Protein AF-A0A969NEG7-F1 (afdb_monomer_lite)

Sequence (129 aa):
MFKEWLLNKGFGKNTAHDYSLFIEKKFKLFLHESSFSIEQLEHETLMQYIRYRKAEGIGAKTINLELNKISYYLDFKGLPNVAEPIRVKGVQRRIPHDLFTEKQLDNIYNKFPESKNHWTHGNTLKTYH

pLDDT: mean 86.47, std 15.47, range [41.06, 97.94]

Secondary structure (DSSP, 8-state):
-HHHHHHHTT--HHHHHHHHHHIIIIIHHHHHHTT--GGG--HHHHHHHHHHHHHTT--HHHHHHHHHHHHHHHHHHT---TTTT---S--------SPPPHHHHHHHHHHS-----TTSSSSSSTT--

Foldseek 3Di:
DQLVVVVVVPDDNVVSVVLVCCVVPPVVVLCVVVVHDPQPDDLVNLVVVVVVCVVVVHDQVVSLVSLVSSQSVCVVVVHPRSSVVDGDPDPDDDDPDPDDDPVRVVVCVVPVPPPPPPPDDDPPVPPPD

Structure (mmCIF, N/CA/C/O backbone):
data_AF-A0A969NEG7-F1
#
_entry.id   AF-A0A969NEG7-F1
#
loop_
_atom_site.group_PDB
_atom_site.id
_atom_site.type_symbol
_atom_site.label_atom_id
_atom_site.label_alt_id
_atom_site.label_comp_id
_atom_site.label_asym_id
_atom_site.label_entity_id
_atom_site.label_seq_id
_atom_site.pdbx_PDB_ins_code
_atom_site.Cartn_x
_atom_site.Cartn_y
_atom_site.Cartn_z
_atom_site.occupancy
_atom_site.B_iso_or_equiv
_atom_site.auth_seq_id
_atom_site.auth_comp_id
_atom_site.auth_asym_id
_atom_site.auth_atom_id
_atom_site.pdbx_PDB_model_num
ATOM 1 N N . MET A 1 1 ? -2.325 -6.992 17.509 1.00 87.44 1 MET A N 1
ATOM 2 C CA . MET A 1 1 ? -1.830 -5.823 16.730 1.00 87.44 1 MET A CA 1
ATOM 3 C C . MET A 1 1 ? -1.863 -6.116 15.224 1.00 87.44 1 MET A C 1
ATOM 5 O O . MET A 1 1 ? -1.847 -7.283 14.860 1.00 87.44 1 MET A O 1
ATOM 9 N N . PHE A 1 2 ? -1.871 -5.104 14.337 1.00 96.31 2 PHE A N 1
ATOM 10 C CA . PHE A 1 2 ? -1.969 -5.314 12.871 1.00 96.31 2 PHE A CA 1
ATOM 11 C C . PHE A 1 2 ? -0.882 -6.251 12.313 1.00 96.31 2 PHE A C 1
ATOM 13 O O . PHE A 1 2 ? -1.175 -7.147 11.525 1.00 96.31 2 PHE A O 1
ATOM 20 N N . LYS A 1 3 ? 0.360 -6.116 12.794 1.00 96.94 3 LYS A N 1
ATOM 21 C CA . LYS A 1 3 ? 1.473 -7.010 12.438 1.00 96.94 3 LYS A CA 1
ATOM 22 C C . LYS A 1 3 ? 1.159 -8.482 12.715 1.00 96.94 3 LYS A C 1
ATOM 24 O O . LYS A 1 3 ? 1.389 -9.322 11.857 1.00 96.94 3 LYS A O 1
ATOM 29 N N . GLU A 1 4 ? 0.656 -8.791 13.907 1.00 97.19 4 GLU A N 1
ATOM 30 C CA . GLU A 1 4 ? 0.328 -10.163 14.324 1.00 97.19 4 GLU A CA 1
ATOM 31 C C . GLU A 1 4 ? -0.819 -10.729 13.4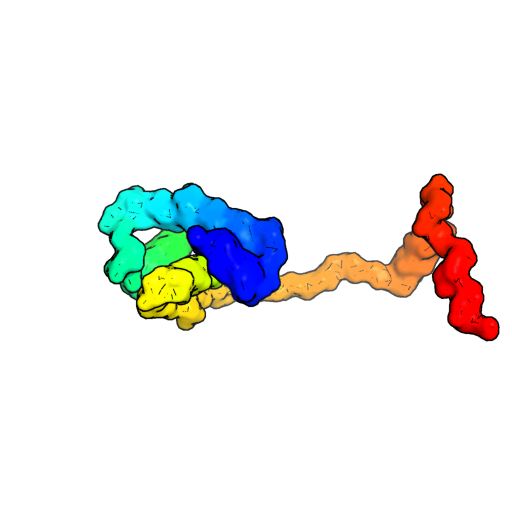93 1.00 97.19 4 GLU A C 1
ATOM 33 O O . GLU A 1 4 ? -0.770 -11.880 13.076 1.00 97.19 4 GLU A O 1
ATOM 38 N N . TRP A 1 5 ? -1.812 -9.894 13.179 1.00 97.94 5 TRP A N 1
ATOM 39 C CA . TRP A 1 5 ? -2.903 -10.285 12.294 1.00 97.94 5 TRP A CA 1
ATOM 40 C C . TRP A 1 5 ? -2.396 -10.665 10.895 1.00 97.94 5 TRP A C 1
ATOM 42 O O . TRP A 1 5 ? -2.805 -11.690 10.357 1.00 97.94 5 TRP A O 1
ATOM 52 N N . LEU A 1 6 ? -1.443 -9.909 10.335 1.00 97.44 6 LEU A N 1
ATOM 53 C CA . LEU A 1 6 ? -0.806 -10.260 9.059 1.00 97.44 6 LEU A CA 1
ATOM 54 C C . LEU A 1 6 ? -0.015 -11.573 9.144 1.00 97.44 6 LEU A C 1
ATOM 56 O O . LEU A 1 6 ? -0.087 -12.383 8.223 1.00 97.44 6 LEU A O 1
ATOM 60 N N . LEU A 1 7 ? 0.714 -11.809 10.241 1.00 97.44 7 LEU A N 1
ATOM 61 C CA . LEU A 1 7 ? 1.439 -13.070 10.451 1.00 97.44 7 LEU A CA 1
ATOM 62 C C . LEU A 1 7 ? 0.477 -14.264 10.499 1.00 97.44 7 LEU A C 1
ATOM 64 O O . LEU A 1 7 ? 0.717 -15.263 9.827 1.00 97.44 7 LEU A O 1
ATOM 68 N N . ASN A 1 8 ? -0.643 -14.130 11.213 1.00 97.19 8 ASN A N 1
ATOM 69 C CA . ASN A 1 8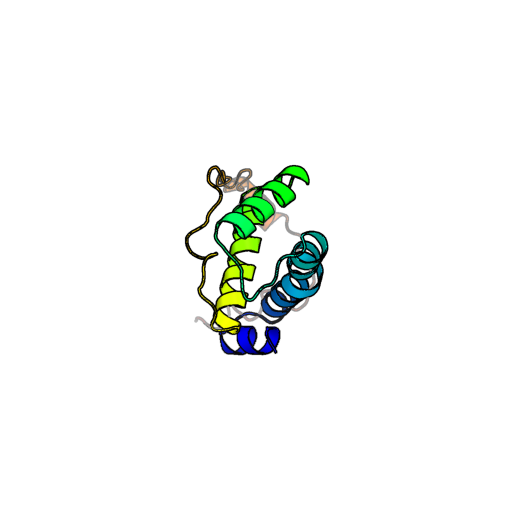 ? -1.680 -15.163 11.284 1.00 97.19 8 ASN A CA 1
ATOM 70 C C . ASN A 1 8 ? -2.366 -15.394 9.928 1.00 97.19 8 ASN A C 1
ATOM 72 O O . ASN A 1 8 ? -2.793 -16.506 9.637 1.00 97.19 8 ASN A O 1
ATOM 76 N N . LYS A 1 9 ? -2.427 -14.365 9.071 1.00 95.31 9 LYS A N 1
ATOM 77 C CA . LYS A 1 9 ? -2.913 -14.458 7.684 1.00 95.31 9 LYS A CA 1
ATOM 78 C C . LYS A 1 9 ? -1.887 -15.094 6.724 1.00 95.31 9 LYS A C 1
ATOM 80 O O . LYS A 1 9 ? -2.187 -15.262 5.547 1.00 95.31 9 LYS A O 1
ATOM 85 N N . GLY A 1 10 ? -0.689 -15.447 7.202 1.00 96.75 10 GLY A N 1
ATOM 86 C CA . GLY A 1 10 ? 0.347 -16.148 6.433 1.00 96.75 10 GLY A CA 1
ATOM 87 C C . GLY A 1 10 ? 1.411 -15.249 5.797 1.00 96.75 10 GLY A C 1
ATOM 88 O O . GLY A 1 10 ? 2.205 -15.718 4.982 1.00 96.75 10 GLY A O 1
ATOM 89 N N . PHE A 1 11 ? 1.465 -13.960 6.143 1.00 96.19 11 PHE A N 1
ATOM 90 C CA . PHE A 1 11 ? 2.501 -13.068 5.621 1.00 96.19 11 PHE A CA 1
ATOM 91 C C . PHE A 1 11 ? 3.875 -13.383 6.221 1.00 96.19 11 PHE A C 1
ATOM 93 O O . PHE A 1 11 ? 4.018 -13.652 7.415 1.00 96.19 11 PHE A O 1
ATOM 100 N N . GLY A 1 12 ? 4.921 -13.245 5.402 1.00 97.44 12 GLY A N 1
ATOM 101 C CA . GLY A 1 12 ? 6.301 -13.309 5.877 1.00 97.44 12 GLY A CA 1
ATOM 102 C C . GLY A 1 12 ? 6.615 -12.202 6.891 1.00 97.44 12 GLY A C 1
ATOM 103 O O . GLY A 1 12 ? 6.084 -11.091 6.806 1.00 97.44 12 GLY A O 1
ATOM 104 N N . LYS A 1 13 ? 7.528 -12.481 7.833 1.00 96.88 13 LYS A N 1
ATOM 105 C CA . LYS A 1 13 ? 7.888 -11.564 8.935 1.00 96.88 13 LYS A CA 1
ATOM 106 C C . LYS A 1 13 ? 8.256 -10.154 8.460 1.00 96.88 13 LYS A C 1
ATOM 108 O O . LYS A 1 13 ? 7.768 -9.176 9.028 1.00 96.88 13 LYS A O 1
ATOM 113 N N . ASN A 1 14 ? 9.070 -10.060 7.407 1.00 96.94 14 ASN A N 1
ATOM 114 C CA . ASN A 1 14 ? 9.502 -8.781 6.840 1.00 96.94 14 ASN A CA 1
ATOM 115 C C . ASN A 1 14 ? 8.328 -8.036 6.200 1.00 96.94 14 ASN A C 1
ATOM 117 O O . ASN A 1 14 ? 8.123 -6.861 6.474 1.00 96.94 14 ASN A O 1
ATOM 121 N N . THR A 1 15 ? 7.492 -8.731 5.427 1.00 96.31 15 THR A N 1
ATOM 122 C CA . THR A 1 15 ? 6.318 -8.127 4.786 1.00 96.31 15 THR A CA 1
ATOM 123 C C . THR A 1 15 ? 5.318 -7.601 5.815 1.00 96.31 15 THR A C 1
ATOM 125 O O . THR A 1 15 ? 4.850 -6.472 5.688 1.00 96.31 15 THR A O 1
ATOM 128 N N . ALA A 1 16 ? 5.031 -8.371 6.870 1.00 97.44 16 ALA A N 1
ATOM 129 C CA . ALA A 1 16 ? 4.143 -7.942 7.949 1.00 97.44 16 ALA A CA 1
ATOM 130 C C . ALA A 1 16 ? 4.686 -6.704 8.688 1.00 97.44 16 ALA A C 1
ATOM 132 O O . ALA A 1 16 ? 3.928 -5.796 9.047 1.00 97.44 16 ALA A O 1
ATOM 133 N N . HIS A 1 17 ? 6.006 -6.646 8.892 1.00 97.06 17 HIS A N 1
ATOM 134 C CA . HIS A 1 17 ? 6.667 -5.486 9.479 1.00 97.06 17 HIS A CA 1
ATOM 135 C C . HIS A 1 17 ? 6.574 -4.251 8.575 1.00 97.06 17 HIS A C 1
ATOM 137 O O . HIS A 1 17 ? 6.135 -3.203 9.044 1.00 97.06 17 HIS A O 1
ATOM 143 N N . ASP A 1 18 ? 6.886 -4.387 7.286 1.00 97.38 18 ASP A N 1
ATOM 144 C CA . ASP A 1 18 ? 6.808 -3.312 6.291 1.00 97.38 18 ASP A CA 1
ATOM 145 C C . ASP A 1 18 ? 5.397 -2.742 6.143 1.00 97.38 18 ASP A C 1
ATOM 147 O O . ASP A 1 18 ? 5.216 -1.533 5.990 1.00 97.38 18 ASP A O 1
ATOM 151 N N . TYR A 1 19 ? 4.382 -3.607 6.171 1.00 97.88 19 TYR A N 1
ATOM 152 C CA . TYR A 1 19 ? 2.980 -3.195 6.104 1.00 97.88 19 TYR A CA 1
ATOM 153 C C . TYR A 1 19 ? 2.604 -2.392 7.348 1.00 97.88 19 TYR A C 1
ATOM 155 O O . TYR A 1 19 ? 2.021 -1.317 7.236 1.00 97.88 19 TYR A O 1
ATOM 163 N N . SER A 1 20 ? 3.007 -2.870 8.525 1.00 97.06 20 SER A N 1
ATOM 164 C CA . SER A 1 20 ? 2.734 -2.185 9.789 1.00 97.06 20 SER A CA 1
ATOM 165 C C . SER A 1 20 ? 3.443 -0.834 9.874 1.00 97.06 20 SER A C 1
ATOM 167 O O . SER A 1 20 ? 2.817 0.167 10.208 1.00 97.06 20 SER A O 1
ATOM 169 N N . LEU A 1 21 ? 4.727 -0.776 9.509 1.00 96.94 21 LEU A N 1
ATOM 170 C CA . LEU A 1 21 ? 5.490 0.471 9.476 1.00 96.94 21 LEU A CA 1
ATOM 171 C C . LEU A 1 21 ? 4.900 1.479 8.494 1.00 96.94 21 LEU A C 1
ATOM 173 O O . LEU A 1 21 ? 4.839 2.663 8.810 1.00 96.94 21 LEU A O 1
ATOM 177 N N . PHE A 1 22 ? 4.466 1.026 7.317 1.00 97.69 22 PHE A N 1
ATOM 178 C CA . PHE A 1 22 ? 3.813 1.893 6.343 1.00 97.69 22 PHE A CA 1
ATOM 179 C C . PHE A 1 22 ? 2.536 2.526 6.912 1.00 97.69 22 PHE A C 1
ATOM 181 O O . PHE A 1 22 ? 2.356 3.738 6.787 1.00 97.69 22 PHE A O 1
ATOM 188 N N . ILE A 1 23 ? 1.675 1.734 7.559 1.00 97.50 23 ILE A N 1
ATOM 189 C CA . ILE A 1 23 ? 0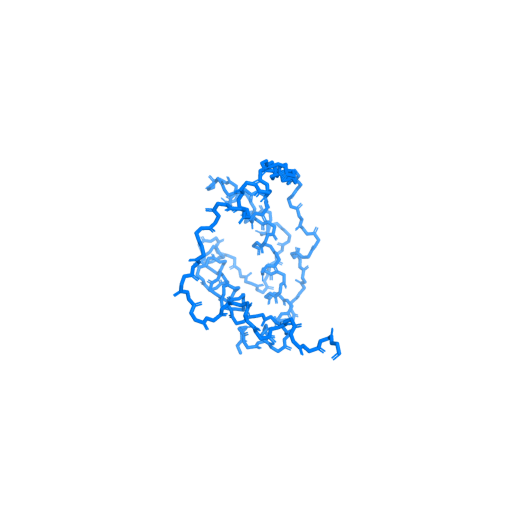.437 2.257 8.143 1.00 97.50 23 ILE A CA 1
ATOM 190 C C . ILE A 1 23 ? 0.744 3.295 9.223 1.00 97.50 23 ILE A C 1
ATOM 192 O O . ILE A 1 23 ? 0.211 4.400 9.166 1.00 97.50 23 ILE A O 1
ATOM 196 N N . GLU A 1 24 ? 1.633 2.972 10.164 1.00 95.62 24 GLU A N 1
ATOM 197 C CA . GLU A 1 24 ? 1.922 3.848 11.303 1.00 95.62 24 GLU A CA 1
ATOM 198 C C . GLU A 1 24 ? 2.686 5.117 10.906 1.00 95.62 24 GLU A C 1
ATOM 200 O O . GLU A 1 24 ? 2.366 6.199 11.384 1.00 95.62 24 GLU A O 1
ATOM 205 N N . LYS A 1 25 ? 3.687 5.005 10.025 1.00 95.44 25 LYS A N 1
ATOM 206 C CA . LYS A 1 25 ? 4.616 6.112 9.740 1.00 95.44 25 LYS A CA 1
ATOM 207 C C . LYS A 1 25 ? 4.275 6.932 8.502 1.00 95.44 25 LYS A C 1
ATOM 209 O O . LYS A 1 25 ? 4.831 8.010 8.343 1.00 95.44 25 LYS A O 1
ATOM 214 N N . LYS A 1 26 ? 3.438 6.418 7.596 1.00 95.19 26 LYS A N 1
ATOM 215 C CA . LYS A 1 26 ? 3.089 7.118 6.349 1.00 95.19 26 LYS A CA 1
ATOM 216 C C . LYS A 1 26 ? 1.601 7.370 6.232 1.00 95.19 26 LYS A C 1
ATOM 218 O O . LYS A 1 26 ? 1.194 8.514 6.082 1.00 95.19 26 LYS A O 1
ATOM 223 N N . PHE A 1 27 ? 0.786 6.320 6.292 1.00 96.50 27 PHE A N 1
ATOM 224 C CA . PHE A 1 27 ? -0.636 6.485 6.005 1.00 96.50 27 PHE A CA 1
ATOM 225 C C . PHE A 1 27 ? -1.363 7.258 7.109 1.00 96.50 27 PHE A C 1
ATOM 227 O O . PHE A 1 27 ? -2.049 8.228 6.813 1.00 96.50 27 PHE A O 1
ATOM 234 N N . LYS A 1 28 ? -1.152 6.904 8.383 1.00 95.19 28 LYS A N 1
ATOM 235 C CA . LYS A 1 28 ? -1.725 7.666 9.503 1.00 95.19 28 LYS A CA 1
ATOM 236 C C . LYS A 1 28 ? -1.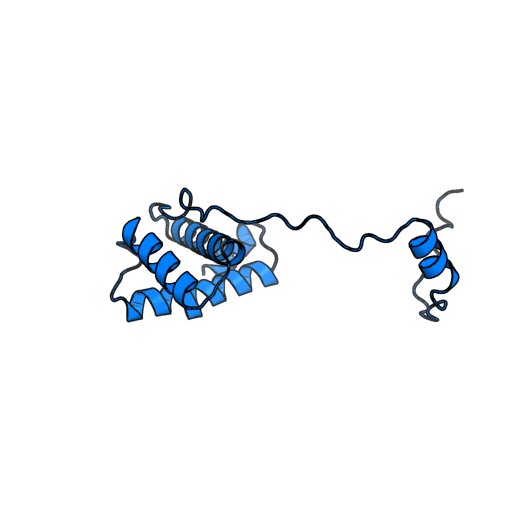214 9.101 9.574 1.00 95.19 28 LYS A C 1
ATOM 238 O O . LYS A 1 28 ? -1.985 9.983 9.927 1.00 95.19 28 LYS A O 1
ATOM 243 N N . LEU A 1 29 ? 0.052 9.329 9.220 1.00 95.38 29 LEU A N 1
ATOM 244 C CA . LEU A 1 29 ? 0.614 10.676 9.153 1.00 95.38 29 LEU A CA 1
ATOM 245 C C . LEU A 1 29 ? -0.119 11.518 8.099 1.00 95.38 29 LEU A C 1
ATOM 247 O O . LEU A 1 29 ? -0.599 12.595 8.425 1.00 95.38 29 LEU A O 1
ATOM 251 N N . PHE A 1 30 ? -0.309 10.979 6.890 1.00 96.06 30 PHE A N 1
ATOM 252 C CA . PHE A 1 30 ? -1.100 11.631 5.842 1.00 96.06 30 PHE A CA 1
ATOM 253 C C . PHE A 1 30 ? -2.535 11.941 6.297 1.00 96.06 30 PHE A C 1
ATOM 255 O O . PHE A 1 30 ? -3.026 13.045 6.063 1.00 96.06 30 PHE A O 1
ATOM 262 N N . LEU A 1 31 ? -3.206 10.985 6.953 1.00 95.31 31 LEU A N 1
ATOM 263 C CA . LEU A 1 31 ? -4.562 11.194 7.471 1.00 95.31 31 LEU A CA 1
ATOM 264 C C . LEU A 1 31 ? -4.591 12.328 8.502 1.00 95.31 31 LEU A C 1
ATOM 266 O O . LEU A 1 31 ? -5.438 13.208 8.406 1.00 95.31 31 LEU A O 1
ATOM 270 N N . HIS A 1 32 ? -3.636 12.341 9.433 1.00 94.62 32 HIS A N 1
ATOM 271 C CA . HIS A 1 32 ? -3.515 13.385 10.446 1.00 94.62 32 HIS A CA 1
ATOM 272 C C . HIS A 1 32 ? -3.264 14.768 9.825 1.00 94.62 32 HIS A C 1
ATOM 274 O O . HIS A 1 32 ? -3.975 15.718 10.137 1.00 94.62 32 HIS A O 1
ATOM 280 N N . GLU A 1 33 ? -2.298 14.883 8.911 1.00 93.69 33 GLU A N 1
ATOM 281 C CA . GLU A 1 33 ? -1.980 16.141 8.214 1.00 93.69 33 GLU A CA 1
ATOM 282 C C . GLU A 1 33 ? -3.152 16.660 7.372 1.00 93.69 33 GLU A C 1
ATOM 284 O O . GLU A 1 33 ? -3.353 17.866 7.259 1.00 93.69 33 GLU A O 1
ATOM 289 N N . SER A 1 34 ? -3.960 15.751 6.828 1.00 91.00 34 SER A N 1
ATOM 290 C CA . SER A 1 34 ? -5.129 16.083 6.009 1.00 91.00 34 SER A CA 1
ATOM 291 C C . SER A 1 34 ? -6.432 16.175 6.814 1.00 91.00 34 SER A C 1
ATOM 293 O O . SER A 1 34 ? -7.494 16.351 6.226 1.00 91.00 34 SER A O 1
ATOM 295 N N . SER A 1 35 ? -6.371 16.055 8.148 1.00 92.12 35 SER A N 1
ATOM 296 C CA . SER A 1 35 ? -7.536 16.061 9.050 1.00 92.12 35 SER A CA 1
ATOM 297 C C . SER A 1 35 ? -8.613 15.013 8.713 1.00 92.12 35 SER A C 1
ATOM 299 O O . SER A 1 35 ? -9.801 15.229 8.947 1.00 92.12 35 SER A O 1
ATOM 301 N N . PHE A 1 36 ? -8.203 13.855 8.188 1.00 92.44 36 PHE A N 1
ATOM 302 C CA . PHE A 1 36 ? -9.076 12.708 7.941 1.00 92.44 36 PHE A CA 1
ATOM 303 C C . PHE A 1 36 ? -9.029 11.705 9.094 1.00 92.44 36 PHE A C 1
ATOM 305 O O . PHE A 1 36 ? -7.967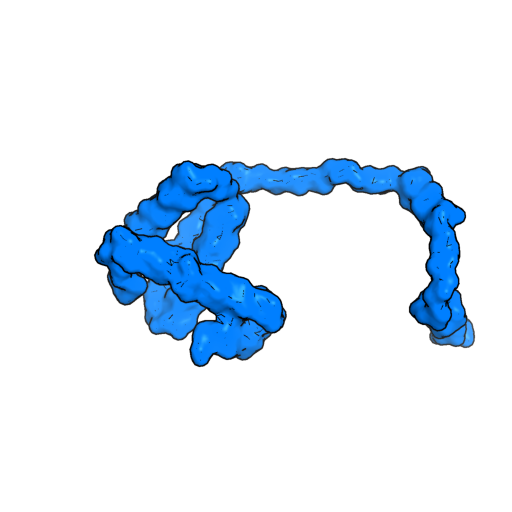 11.433 9.656 1.00 92.44 36 PHE A O 1
ATOM 312 N N . SER A 1 37 ? -10.172 11.079 9.388 1.00 90.94 37 SER A N 1
ATOM 313 C CA . SER A 1 37 ? -10.218 9.893 10.247 1.00 90.94 37 SER A CA 1
ATOM 314 C C . SER A 1 37 ? -10.199 8.607 9.419 1.00 90.94 37 SER A C 1
ATOM 316 O O . SER A 1 37 ? -10.780 8.528 8.338 1.00 90.94 37 SER A O 1
ATOM 318 N N . ILE A 1 38 ? -9.574 7.563 9.970 1.00 90.81 38 ILE A N 1
ATOM 319 C CA . ILE A 1 38 ? -9.632 6.210 9.415 1.00 90.81 38 ILE A CA 1
ATOM 320 C C . ILE A 1 38 ? -11.051 5.625 9.451 1.00 90.81 38 ILE A C 1
ATOM 322 O O . ILE A 1 38 ? -11.395 4.838 8.574 1.00 90.81 38 ILE A O 1
ATOM 326 N N . GLU A 1 39 ? -11.881 6.000 10.433 1.00 90.06 39 GLU A N 1
ATOM 327 C CA . GLU A 1 39 ? -13.248 5.470 10.553 1.00 90.06 39 GLU A CA 1
ATOM 328 C C . GLU A 1 39 ? -14.200 6.033 9.488 1.00 90.06 39 GLU A C 1
ATOM 330 O O . GLU A 1 39 ? -15.219 5.419 9.188 1.00 90.06 39 GLU A O 1
ATOM 335 N N . GLN A 1 40 ? -13.860 7.186 8.909 1.00 87.69 40 GLN A N 1
ATOM 336 C CA . GLN A 1 40 ? -14.657 7.905 7.910 1.00 87.69 40 GLN A CA 1
ATOM 337 C C . GLN A 1 40 ? -13.957 7.916 6.545 1.00 87.69 40 GLN A C 1
ATOM 339 O O . GLN A 1 40 ? -14.078 8.863 5.773 1.00 87.69 40 GLN A O 1
ATOM 344 N N . LEU A 1 41 ? -13.159 6.884 6.264 1.00 91.06 41 LEU A N 1
ATOM 345 C CA . LEU A 1 41 ? -12.394 6.816 5.030 1.00 91.06 41 LEU A CA 1
ATOM 346 C C . LEU A 1 41 ? -13.329 6.595 3.833 1.00 91.06 41 LEU A C 1
ATOM 348 O O . LEU A 1 41 ? -13.940 5.536 3.691 1.00 91.06 41 LEU A O 1
ATOM 352 N N . GLU A 1 42 ? -13.381 7.574 2.936 1.00 91.94 42 GLU A N 1
ATOM 353 C CA . GLU A 1 42 ? -14.182 7.509 1.717 1.00 91.94 42 GLU A CA 1
ATOM 354 C C . GLU A 1 42 ? -13.309 7.328 0.471 1.00 91.94 42 GLU A C 1
ATOM 356 O O . GLU A 1 42 ? -12.082 7.482 0.483 1.00 91.94 42 GLU A O 1
ATOM 361 N N . HIS A 1 43 ? -13.962 7.031 -0.654 1.00 92.25 43 HIS A N 1
ATOM 362 C CA . HIS A 1 43 ? -13.302 6.947 -1.954 1.00 92.25 43 HIS A CA 1
ATOM 363 C C . HIS A 1 43 ? -12.511 8.226 -2.280 1.00 92.25 43 HIS A C 1
ATOM 365 O O . HIS A 1 43 ? -11.378 8.143 -2.758 1.00 92.25 43 HIS A O 1
ATOM 371 N N . GLU A 1 44 ? -13.067 9.407 -1.986 1.00 93.19 44 GLU A N 1
ATOM 372 C CA . GLU A 1 44 ? -12.396 10.683 -2.253 1.00 93.19 44 GLU A CA 1
ATOM 373 C C . GLU A 1 44 ? -11.121 10.853 -1.417 1.00 93.19 44 GLU A C 1
ATOM 375 O O . GLU A 1 44 ? -10.107 11.310 -1.942 1.00 93.19 44 GLU A O 1
ATOM 380 N N . THR A 1 45 ? -11.100 10.390 -0.164 1.00 94.12 45 THR A N 1
ATOM 381 C CA . THR A 1 45 ? -9.889 10.401 0.673 1.00 94.12 45 THR A CA 1
ATOM 382 C C . THR A 1 45 ? -8.751 9.616 0.017 1.00 94.12 45 THR A C 1
ATOM 384 O O . THR A 1 45 ? -7.601 10.059 -0.011 1.00 94.12 45 THR A O 1
ATOM 387 N N . LEU A 1 46 ? -9.064 8.464 -0.583 1.00 95.50 46 LEU A N 1
ATOM 388 C CA . LEU A 1 46 ? -8.082 7.664 -1.314 1.00 95.50 46 LEU A CA 1
ATOM 389 C C . LEU A 1 46 ? -7.678 8.296 -2.650 1.00 95.50 46 LEU A C 1
ATOM 391 O O . LEU A 1 46 ? -6.512 8.192 -3.037 1.00 95.50 46 LEU A O 1
ATOM 395 N N . MET A 1 47 ? -8.583 8.999 -3.336 1.00 95.25 47 MET A N 1
ATOM 396 C CA . MET A 1 47 ? -8.223 9.801 -4.513 1.00 95.25 47 MET A CA 1
ATOM 397 C C . MET A 1 47 ? -7.244 10.919 -4.151 1.00 95.25 47 MET A C 1
ATOM 399 O O . MET A 1 47 ? -6.256 11.123 -4.862 1.00 95.25 47 MET A O 1
ATOM 403 N N . GLN A 1 48 ? -7.475 11.608 -3.032 1.00 95.88 48 GLN A N 1
ATOM 404 C CA . GLN A 1 48 ? -6.571 12.636 -2.523 1.00 95.88 48 GLN A CA 1
ATOM 405 C C . GLN A 1 48 ? -5.214 12.049 -2.141 1.00 95.88 48 GLN A C 1
ATOM 407 O O . GLN A 1 48 ? -4.189 12.592 -2.551 1.00 95.88 48 GLN A O 1
ATOM 412 N N . TYR A 1 49 ? -5.191 10.889 -1.478 1.00 96.88 49 TYR A N 1
ATOM 413 C CA . TYR A 1 49 ? -3.948 10.172 -1.200 1.00 96.88 49 TYR A CA 1
ATOM 414 C C . TYR A 1 49 ? -3.172 9.852 -2.485 1.00 96.88 49 TYR A C 1
ATOM 416 O O . TYR A 1 49 ? -1.980 10.133 -2.585 1.00 96.88 49 TYR A O 1
ATOM 424 N N . ILE A 1 50 ? -3.839 9.329 -3.520 1.00 96.38 50 ILE A N 1
ATOM 425 C CA . ILE A 1 50 ? -3.199 9.039 -4.812 1.00 96.38 50 ILE A CA 1
ATOM 426 C C . ILE A 1 50 ? -2.615 10.311 -5.442 1.00 96.38 50 ILE A C 1
ATOM 428 O O . ILE A 1 50 ? -1.510 10.264 -5.984 1.00 96.38 50 ILE A O 1
ATOM 432 N N . ARG A 1 51 ? -3.335 11.441 -5.390 1.00 96.44 51 ARG A N 1
ATOM 433 C CA . ARG A 1 51 ? -2.847 12.732 -5.906 1.00 96.44 51 ARG A CA 1
ATOM 434 C C . ARG A 1 51 ? -1.628 13.220 -5.126 1.00 96.44 51 ARG A C 1
ATOM 436 O O . ARG A 1 51 ? -0.639 13.581 -5.757 1.00 96.44 51 ARG A O 1
ATOM 443 N N . TYR A 1 52 ? -1.672 13.149 -3.797 1.00 96.88 52 TYR A N 1
ATOM 444 C CA . TYR A 1 52 ? -0.555 13.481 -2.912 1.00 96.88 52 TYR A CA 1
ATOM 445 C C . TYR A 1 52 ? 0.699 12.665 -3.263 1.00 96.88 52 TYR A C 1
ATOM 447 O O . TYR A 1 52 ? 1.739 13.234 -3.585 1.00 96.88 52 TYR A O 1
ATOM 455 N N . ARG A 1 53 ? 0.581 11.334 -3.357 1.00 96.25 53 ARG A N 1
ATOM 456 C CA . ARG A 1 53 ? 1.718 10.460 -3.703 1.00 96.25 53 ARG A CA 1
ATOM 457 C C . ARG A 1 53 ? 2.242 10.705 -5.120 1.00 96.25 53 ARG A C 1
ATOM 459 O O . ARG A 1 53 ? 3.446 10.629 -5.357 1.00 96.25 53 ARG A O 1
ATOM 466 N N . LYS A 1 54 ? 1.362 11.012 -6.078 1.00 95.06 54 LYS A N 1
ATOM 467 C CA . LYS A 1 54 ? 1.778 11.394 -7.437 1.00 95.06 54 LYS A CA 1
ATOM 468 C C . LYS A 1 54 ? 2.538 12.719 -7.459 1.00 95.06 54 LYS A C 1
ATOM 470 O O . LYS A 1 54 ? 3.500 12.821 -8.215 1.00 95.06 54 LYS A O 1
ATOM 475 N N . ALA A 1 55 ? 2.134 13.700 -6.652 1.00 95.81 55 ALA A N 1
ATOM 476 C CA . ALA A 1 55 ? 2.832 14.981 -6.538 1.00 95.81 55 ALA A CA 1
ATOM 477 C C . ALA A 1 55 ? 4.258 14.810 -5.984 1.00 95.81 55 ALA A C 1
ATOM 479 O O . ALA A 1 55 ? 5.167 15.516 -6.405 1.00 95.81 55 ALA A O 1
ATOM 480 N N . GLU A 1 56 ? 4.484 13.805 -5.134 1.00 94.88 56 GLU A N 1
ATOM 481 C CA . GLU A 1 56 ? 5.818 13.401 -4.660 1.00 94.88 56 GLU A CA 1
ATOM 482 C C . GLU A 1 56 ? 6.626 12.573 -5.683 1.00 94.88 56 GLU A C 1
ATOM 484 O O . GLU A 1 56 ? 7.713 12.082 -5.378 1.00 94.88 56 GLU A O 1
ATOM 489 N N . GLY A 1 57 ? 6.104 12.364 -6.896 1.00 94.88 57 GLY A N 1
ATOM 490 C CA . GLY A 1 57 ? 6.777 11.599 -7.949 1.00 94.88 57 GLY A CA 1
ATOM 491 C C . GLY A 1 57 ? 6.727 10.079 -7.761 1.00 94.88 57 GLY A C 1
ATOM 492 O O . GLY A 1 57 ? 7.461 9.344 -8.426 1.00 94.88 57 GLY A O 1
ATOM 493 N N . ILE A 1 58 ? 5.866 9.566 -6.876 1.00 95.56 58 ILE A N 1
ATOM 494 C CA . ILE A 1 58 ? 5.757 8.127 -6.628 1.00 95.56 58 ILE A CA 1
ATOM 495 C C . ILE A 1 58 ? 5.050 7.437 -7.800 1.00 95.56 58 ILE A C 1
ATOM 497 O O . ILE A 1 58 ? 3.948 7.796 -8.218 1.00 95.56 58 ILE A O 1
ATOM 501 N N . GLY A 1 59 ? 5.684 6.387 -8.324 1.00 93.25 59 GLY A N 1
ATOM 502 C CA . GLY A 1 59 ? 5.158 5.623 -9.452 1.00 93.25 59 GLY A CA 1
ATOM 503 C C . GLY A 1 59 ? 3.887 4.829 -9.123 1.00 93.25 59 GLY A C 1
ATOM 504 O O . GLY A 1 59 ? 3.709 4.312 -8.019 1.00 93.25 59 GLY A O 1
ATOM 505 N N . ALA A 1 60 ? 3.035 4.632 -10.134 1.00 93.19 60 ALA A N 1
ATOM 506 C CA . ALA A 1 60 ? 1.746 3.942 -10.013 1.00 93.19 60 ALA A CA 1
ATOM 507 C C . ALA A 1 60 ? 1.836 2.521 -9.413 1.00 93.19 60 ALA A C 1
ATOM 509 O O . ALA A 1 60 ? 0.952 2.114 -8.663 1.00 93.19 60 ALA A O 1
ATOM 510 N N . LYS A 1 61 ? 2.914 1.769 -9.694 1.00 93.00 61 LYS A N 1
ATOM 511 C CA . LYS A 1 61 ? 3.142 0.435 -9.105 1.00 93.00 61 LYS A CA 1
ATOM 512 C C . LYS A 1 61 ? 3.269 0.508 -7.581 1.00 93.00 61 LYS A C 1
ATOM 514 O O . LYS A 1 61 ? 2.677 -0.309 -6.880 1.00 93.00 61 LYS A O 1
ATOM 519 N N . THR A 1 62 ? 4.032 1.480 -7.088 1.00 95.25 62 THR A N 1
ATOM 520 C CA . THR A 1 62 ? 4.242 1.691 -5.653 1.00 95.25 62 THR A CA 1
ATOM 521 C C . THR A 1 62 ? 2.956 2.161 -4.993 1.00 95.25 62 THR A C 1
ATOM 523 O O . THR A 1 62 ? 2.576 1.590 -3.980 1.00 95.25 62 THR A O 1
ATOM 526 N N . ILE A 1 63 ? 2.230 3.098 -5.613 1.00 96.62 63 ILE A N 1
ATOM 527 C CA . ILE A 1 63 ? 0.924 3.550 -5.109 1.00 96.62 63 ILE A CA 1
ATOM 528 C C . ILE A 1 63 ? -0.050 2.370 -4.997 1.00 96.62 63 ILE A C 1
ATOM 530 O O . ILE A 1 63 ? -0.692 2.207 -3.970 1.00 96.62 63 ILE A O 1
ATOM 534 N N . ASN A 1 64 ? -0.124 1.486 -5.997 1.00 96.12 64 ASN A N 1
ATOM 535 C CA . ASN A 1 64 ? -0.989 0.302 -5.917 1.00 96.12 64 ASN A CA 1
ATOM 536 C C . ASN A 1 64 ? -0.574 -0.667 -4.793 1.00 96.12 64 ASN A C 1
ATOM 538 O O . ASN A 1 64 ? -1.437 -1.276 -4.165 1.00 96.12 64 ASN A O 1
ATOM 542 N N . LEU A 1 65 ? 0.726 -0.803 -4.507 1.00 95.88 65 LEU A N 1
ATOM 543 C CA . LEU A 1 65 ? 1.194 -1.571 -3.349 1.00 95.88 65 LEU A CA 1
ATOM 544 C C . LEU A 1 65 ? 0.790 -0.898 -2.028 1.00 95.88 65 LEU A C 1
ATOM 546 O O . LEU A 1 65 ? 0.406 -1.587 -1.089 1.00 95.88 65 LEU A O 1
ATOM 550 N N . GLU A 1 66 ? 0.867 0.429 -1.949 1.00 97.25 66 GLU A N 1
ATOM 551 C CA . GLU A 1 66 ? 0.415 1.210 -0.792 1.00 97.25 66 GLU A CA 1
ATOM 552 C C . GLU A 1 66 ? -1.104 1.065 -0.584 1.00 97.25 66 GLU A C 1
ATOM 554 O O . GLU A 1 66 ? -1.534 0.760 0.525 1.00 97.25 66 GLU A O 1
ATOM 559 N N . LEU A 1 67 ? -1.909 1.142 -1.649 1.00 97.19 67 LEU A N 1
ATOM 560 C CA . LEU A 1 67 ? -3.356 0.893 -1.606 1.00 97.19 67 LEU A CA 1
ATOM 561 C C . LEU A 1 67 ? -3.690 -0.529 -1.137 1.00 97.19 67 LEU A C 1
ATOM 563 O O . LEU A 1 67 ? -4.596 -0.703 -0.328 1.00 97.19 67 LEU A O 1
ATOM 567 N N . ASN A 1 68 ? -2.924 -1.540 -1.561 1.00 96.62 68 ASN A N 1
ATOM 568 C CA . ASN A 1 68 ? -3.080 -2.899 -1.035 1.00 96.62 68 ASN A CA 1
ATOM 569 C C . ASN A 1 68 ? -2.817 -2.954 0.478 1.00 96.62 68 ASN A C 1
ATOM 571 O O . ASN A 1 68 ? -3.574 -3.587 1.207 1.00 96.62 68 ASN A O 1
ATOM 575 N N . LYS A 1 69 ? -1.769 -2.281 0.973 1.00 97.62 69 LYS A N 1
ATOM 576 C CA . LYS A 1 69 ? -1.480 -2.218 2.418 1.00 97.62 69 LYS A CA 1
ATOM 577 C C . LYS A 1 69 ? -2.629 -1.571 3.196 1.00 97.62 69 LYS A C 1
ATOM 579 O O . LYS A 1 69 ? -2.974 -2.064 4.266 1.00 97.62 69 LYS A O 1
ATOM 584 N N . ILE A 1 70 ? -3.215 -0.502 2.650 1.00 97.56 70 ILE A N 1
ATOM 585 C CA . ILE A 1 70 ? -4.385 0.176 3.229 1.00 97.56 70 ILE A CA 1
ATOM 586 C C . ILE A 1 70 ? -5.589 -0.770 3.255 1.00 97.56 70 ILE A C 1
ATOM 588 O O . ILE A 1 70 ? -6.212 -0.913 4.299 1.00 97.56 70 ILE A O 1
ATOM 592 N N . SER A 1 71 ? -5.864 -1.471 2.154 1.00 97.06 71 SER A N 1
ATOM 593 C CA . SER A 1 71 ? -6.943 -2.464 2.053 1.00 97.06 71 SER A CA 1
ATOM 594 C C . SER A 1 71 ? -6.847 -3.534 3.150 1.00 97.06 71 SER A C 1
ATOM 596 O O . SER A 1 71 ? -7.794 -3.714 3.913 1.00 97.06 71 SER A O 1
ATOM 598 N N . TYR A 1 72 ? -5.668 -4.134 3.357 1.00 97.75 72 TYR A N 1
ATOM 599 C CA . TYR A 1 72 ? -5.461 -5.081 4.462 1.00 97.75 72 TYR A CA 1
ATOM 600 C C . TYR A 1 72 ? -5.663 -4.465 5.850 1.00 97.75 72 TYR A C 1
ATOM 602 O O . TYR A 1 72 ? -6.058 -5.165 6.782 1.00 97.75 72 TYR A O 1
ATOM 610 N N . TYR A 1 73 ? -5.356 -3.180 6.017 1.00 97.50 73 TYR A N 1
ATOM 611 C CA . TYR A 1 73 ? -5.556 -2.496 7.288 1.00 97.50 73 TYR A CA 1
ATOM 612 C C . TYR A 1 73 ? -7.036 -2.224 7.575 1.00 97.50 73 TYR A C 1
ATOM 614 O O . TYR A 1 73 ? -7.465 -2.383 8.718 1.00 97.50 73 TYR A O 1
ATOM 622 N N . LEU A 1 74 ? -7.818 -1.871 6.551 1.00 96.19 74 LEU A N 1
ATOM 623 C CA . LEU A 1 74 ? -9.272 -1.723 6.662 1.00 96.19 74 LEU A CA 1
ATOM 624 C C . LEU A 1 74 ? -9.930 -3.060 7.012 1.00 96.19 74 LEU A C 1
ATOM 626 O O . LEU A 1 74 ? -10.717 -3.109 7.957 1.00 96.19 74 LEU A O 1
ATOM 630 N N . ASP A 1 75 ? -9.512 -4.151 6.361 1.00 96.25 75 ASP A N 1
ATOM 631 C CA . ASP A 1 75 ? -9.966 -5.507 6.696 1.00 96.25 75 ASP A CA 1
ATOM 632 C C . ASP A 1 75 ? -9.663 -5.859 8.159 1.00 96.25 75 ASP A C 1
ATOM 634 O O . ASP A 1 75 ? -10.525 -6.356 8.879 1.00 96.25 75 ASP A O 1
ATOM 638 N N . PHE A 1 76 ? -8.438 -5.580 8.622 1.00 96.56 76 PHE A N 1
ATOM 639 C CA . PHE A 1 76 ? -8.039 -5.806 10.014 1.00 96.56 76 PHE A CA 1
ATOM 640 C C . PHE A 1 76 ? -8.910 -5.019 11.004 1.00 96.56 76 PHE A C 1
ATOM 642 O O . PHE A 1 76 ? -9.184 -5.498 12.104 1.00 96.56 76 PHE A O 1
ATOM 649 N N . LYS A 1 77 ? -9.337 -3.812 10.625 1.00 95.12 77 LYS A N 1
ATOM 650 C CA . LYS A 1 77 ? -10.214 -2.960 11.432 1.00 95.12 77 LYS A CA 1
ATOM 651 C C . LYS A 1 77 ? -11.694 -3.338 11.335 1.00 95.12 77 LYS A C 1
ATOM 653 O O . LYS A 1 77 ? -12.480 -2.784 12.096 1.00 95.12 77 LYS A O 1
ATOM 658 N N . GLY A 1 78 ? -12.070 -4.259 10.443 1.00 94.56 78 GLY A N 1
ATOM 659 C CA . GLY A 1 78 ? -13.470 -4.582 10.163 1.00 94.56 78 GLY A CA 1
ATOM 660 C C . GLY A 1 78 ? -14.231 -3.429 9.499 1.00 94.56 78 GLY A C 1
ATOM 661 O O . GLY A 1 78 ? -15.446 -3.336 9.647 1.00 94.56 78 GLY A O 1
ATOM 662 N N . LEU A 1 79 ? -13.519 -2.531 8.811 1.00 94.56 79 LEU A N 1
ATOM 663 C CA . LEU A 1 79 ? -14.093 -1.378 8.118 1.00 94.56 79 LEU A CA 1
ATOM 664 C C . LEU A 1 79 ? -14.390 -1.715 6.649 1.00 94.56 79 LEU A C 1
ATOM 666 O O . LEU A 1 79 ? -13.744 -2.602 6.083 1.00 94.56 79 LEU A O 1
ATOM 670 N N . PRO A 1 80 ? -15.315 -0.990 5.991 1.00 93.12 80 PRO A N 1
ATOM 671 C CA . PRO A 1 80 ? -15.536 -1.128 4.556 1.00 93.12 80 PRO A CA 1
ATOM 672 C C . PRO A 1 80 ? -14.238 -0.934 3.763 1.00 93.12 80 PRO A C 1
ATOM 674 O O . PRO A 1 80 ? -13.567 0.094 3.874 1.00 93.12 80 PRO A O 1
ATOM 677 N N . ASN A 1 81 ? -13.879 -1.917 2.935 1.00 94.06 81 ASN A N 1
ATOM 678 C CA . ASN A 1 81 ? -12.629 -1.892 2.182 1.00 94.06 81 ASN A CA 1
ATOM 679 C C . ASN A 1 81 ? -12.749 -1.060 0.896 1.00 94.06 81 ASN A C 1
ATOM 681 O O . ASN A 1 81 ? -12.723 -1.569 -0.223 1.00 94.06 81 ASN A O 1
ATOM 685 N N . VAL A 1 82 ? -12.845 0.259 1.058 1.00 93.50 82 VAL A N 1
ATOM 686 C CA . VAL A 1 82 ? -12.921 1.216 -0.059 1.00 93.50 82 VAL A CA 1
ATOM 687 C C . VAL A 1 82 ? -11.646 1.249 -0.917 1.00 93.50 82 VAL A C 1
ATOM 689 O O . VAL A 1 82 ? -11.670 1.757 -2.036 1.00 93.50 82 VAL A O 1
ATOM 692 N N . ALA A 1 83 ? -10.535 0.683 -0.430 1.00 93.62 83 ALA A N 1
ATOM 693 C CA . ALA A 1 83 ? -9.263 0.613 -1.148 1.00 93.62 83 ALA A CA 1
ATOM 694 C C . ALA A 1 83 ? -9.168 -0.568 -2.127 1.00 93.62 83 ALA A C 1
ATOM 696 O O . ALA A 1 83 ? -8.385 -0.505 -3.077 1.00 93.62 83 ALA A O 1
ATOM 697 N N . GLU A 1 84 ? -9.937 -1.641 -1.933 1.00 91.88 84 GLU A N 1
ATOM 698 C CA . GLU A 1 84 ? -9.904 -2.828 -2.794 1.00 91.88 84 GLU A CA 1
ATOM 699 C C . GLU A 1 84 ? -10.169 -2.521 -4.284 1.00 91.88 84 GLU A C 1
ATOM 701 O O . GLU A 1 84 ? -9.332 -2.911 -5.106 1.00 91.88 84 GLU A O 1
ATOM 706 N N . PRO A 1 85 ? -11.228 -1.779 -4.672 1.00 92.19 85 PRO A N 1
ATOM 707 C CA . PRO A 1 85 ? -11.527 -1.536 -6.086 1.00 92.19 85 PRO A CA 1
ATOM 708 C C . PRO A 1 85 ? -10.620 -0.482 -6.746 1.00 92.19 85 PRO A C 1
ATOM 710 O O . PRO A 1 85 ? -10.594 -0.359 -7.973 1.00 92.19 85 PRO A O 1
ATOM 713 N N . ILE A 1 86 ? -9.866 0.300 -5.969 1.00 92.50 86 ILE A N 1
ATOM 714 C CA . ILE A 1 86 ? -9.127 1.459 -6.480 1.00 92.50 86 ILE A CA 1
ATOM 715 C C . ILE A 1 86 ? -7.744 1.042 -6.972 1.00 92.50 86 ILE A C 1
ATOM 717 O O . ILE A 1 86 ? -6.880 0.666 -6.184 1.00 92.50 86 ILE A O 1
ATOM 721 N N . ARG A 1 87 ? -7.467 1.174 -8.272 1.00 92.31 87 ARG A N 1
ATOM 722 C CA . ARG A 1 87 ? -6.126 0.928 -8.829 1.00 92.31 87 ARG A CA 1
ATOM 723 C C . ARG A 1 87 ? -5.730 2.004 -9.831 1.00 92.31 87 ARG A C 1
ATOM 725 O O . ARG A 1 87 ? -6.480 2.341 -10.747 1.00 92.31 87 ARG A O 1
ATOM 732 N N . VAL A 1 88 ? -4.505 2.507 -9.695 1.00 91.50 88 VAL A N 1
ATOM 733 C CA . VAL A 1 88 ? -3.898 3.434 -10.653 1.00 91.50 88 VAL A CA 1
ATOM 734 C C . VAL A 1 88 ? -3.541 2.663 -11.927 1.00 91.50 88 VAL A C 1
ATOM 736 O O . VAL A 1 88 ? -2.751 1.714 -11.892 1.00 91.50 88 VAL A O 1
ATOM 739 N N . LYS A 1 89 ? -4.142 3.069 -13.052 1.00 86.88 89 LYS A N 1
ATOM 740 C CA . LYS A 1 89 ? -3.872 2.532 -14.397 1.00 86.88 89 LYS A CA 1
ATOM 741 C C . LYS A 1 89 ? -2.529 3.042 -14.944 1.00 86.88 89 LYS A C 1
ATOM 743 O O . LYS A 1 89 ? -1.961 3.997 -14.424 1.00 86.88 89 LYS A O 1
ATOM 748 N N . GLY A 1 90 ? -2.027 2.407 -16.006 1.00 78.12 90 GLY A N 1
ATOM 749 C CA . GLY A 1 90 ? -0.781 2.816 -16.675 1.00 78.12 90 GLY A CA 1
ATOM 750 C C . GLY A 1 90 ? 0.499 2.241 -16.059 1.00 78.12 90 GLY A C 1
ATOM 751 O O . GLY A 1 90 ? 1.592 2.715 -16.354 1.00 78.12 90 GLY A O 1
ATOM 752 N N . VAL A 1 91 ? 0.393 1.210 -15.213 1.00 75.62 91 VAL A N 1
ATOM 753 C CA . VAL A 1 91 ? 1.565 0.461 -14.741 1.00 75.62 91 VAL A CA 1
ATOM 754 C C . VAL A 1 91 ? 2.128 -0.351 -15.908 1.00 75.62 91 VAL A C 1
ATOM 756 O O . VAL A 1 91 ? 1.642 -1.443 -16.201 1.00 75.62 91 VAL A O 1
ATOM 759 N N . GLN A 1 92 ? 3.154 0.179 -16.577 1.00 68.62 92 GLN A N 1
ATOM 760 C CA . GLN A 1 92 ? 3.903 -0.587 -17.569 1.00 68.62 92 GLN A CA 1
ATOM 761 C C . GLN A 1 92 ? 4.564 -1.785 -16.881 1.00 68.62 92 GLN A C 1
ATOM 763 O O . GLN A 1 92 ? 5.351 -1.638 -15.940 1.00 68.62 92 GLN A O 1
ATOM 768 N N . ARG A 1 93 ? 4.235 -2.993 -17.345 1.00 65.50 93 ARG A N 1
ATOM 769 C CA . ARG A 1 93 ? 5.003 -4.186 -16.998 1.00 65.50 93 ARG A CA 1
ATOM 770 C C . ARG A 1 93 ? 6.309 -4.090 -17.773 1.00 65.50 93 ARG A C 1
ATOM 772 O O . ARG A 1 93 ? 6.287 -4.110 -18.999 1.00 65.50 93 ARG A O 1
ATOM 779 N N . ARG A 1 94 ? 7.432 -3.950 -17.065 1.00 66.19 94 ARG A N 1
ATOM 780 C CA . ARG A 1 94 ? 8.738 -4.119 -17.701 1.00 66.19 94 ARG A CA 1
ATOM 781 C C . ARG A 1 94 ? 8.816 -5.566 -18.164 1.00 66.19 94 ARG A C 1
ATOM 783 O O . ARG A 1 94 ? 8.663 -6.472 -17.343 1.00 66.19 94 ARG A O 1
ATOM 790 N N . ILE A 1 95 ? 9.013 -5.766 -19.460 1.00 70.38 95 ILE A N 1
ATOM 791 C CA . ILE A 1 95 ? 9.539 -7.038 -19.942 1.00 70.38 95 ILE A CA 1
ATOM 792 C C . ILE A 1 95 ? 10.925 -7.160 -19.292 1.00 70.38 95 ILE A C 1
ATOM 794 O O . ILE A 1 95 ? 11.604 -6.139 -19.158 1.00 70.38 95 ILE A O 1
ATOM 798 N N . PRO A 1 96 ? 11.334 -8.333 -18.788 1.00 70.00 96 PRO A N 1
ATOM 799 C CA . PRO A 1 96 ? 12.713 -8.536 -18.378 1.00 70.00 96 PRO A CA 1
ATOM 800 C C . PRO A 1 96 ? 13.616 -8.198 -19.566 1.00 70.00 96 PRO A C 1
ATOM 802 O O . PRO A 1 96 ? 13.671 -8.924 -20.554 1.00 70.00 96 PRO A O 1
ATOM 805 N N . HIS A 1 97 ? 14.237 -7.031 -19.498 1.00 64.19 97 HIS A N 1
ATOM 806 C CA . HIS A 1 97 ? 15.276 -6.624 -20.421 1.00 64.19 97 HIS A CA 1
ATOM 807 C C . HIS A 1 97 ? 16.598 -7.122 -19.823 1.00 64.19 97 HIS A C 1
ATOM 809 O O . HIS A 1 97 ? 16.704 -7.234 -18.601 1.00 64.19 97 HIS A O 1
ATOM 815 N N . ASP A 1 98 ? 17.546 -7.496 -20.680 1.00 71.56 98 ASP A N 1
ATOM 816 C CA . ASP A 1 98 ? 18.838 -8.093 -20.301 1.00 71.56 98 ASP A CA 1
ATOM 817 C C . ASP A 1 98 ? 18.771 -9.544 -19.788 1.00 71.56 98 ASP A C 1
ATOM 819 O O . ASP A 1 98 ? 19.556 -9.961 -18.936 1.00 71.56 98 ASP A O 1
ATOM 823 N N . LEU A 1 99 ? 17.852 -10.355 -20.326 1.00 81.25 99 LEU A N 1
ATOM 824 C CA . LEU A 1 99 ? 17.943 -11.807 -20.152 1.00 81.25 99 LEU A CA 1
ATOM 825 C C . LEU A 1 99 ? 19.244 -12.317 -20.783 1.00 81.25 99 LEU A C 1
ATOM 827 O O . LEU A 1 99 ? 19.558 -11.985 -21.928 1.00 81.25 99 LEU A O 1
ATOM 831 N N . PHE A 1 100 ? 19.984 -13.142 -20.045 1.00 86.88 100 PHE A N 1
ATOM 832 C CA . PHE A 1 100 ? 21.175 -13.779 -20.586 1.00 86.88 100 PHE A CA 1
ATOM 833 C C . PHE A 1 100 ? 20.799 -14.707 -21.738 1.00 86.88 100 PHE A C 1
ATOM 835 O O . PHE A 1 100 ? 19.889 -15.531 -21.635 1.00 86.88 100 PHE A O 1
ATOM 842 N N . THR A 1 101 ? 21.539 -14.589 -22.831 1.00 86.19 101 THR A N 1
ATOM 843 C CA . THR A 1 101 ? 21.538 -15.601 -23.888 1.00 86.19 101 THR A CA 1
ATOM 844 C C . THR A 1 101 ? 22.166 -16.894 -23.372 1.00 86.19 101 THR A C 1
ATOM 846 O O . THR A 1 101 ? 22.972 -16.870 -22.443 1.00 86.19 101 THR A O 1
ATOM 849 N N . GLU A 1 102 ? 21.860 -18.018 -24.014 1.00 85.25 102 GLU A N 1
ATOM 850 C CA . GLU A 1 102 ? 22.467 -19.323 -23.716 1.00 85.25 102 GLU A CA 1
ATOM 851 C C . GLU A 1 102 ? 23.999 -19.238 -23.628 1.00 85.25 102 GLU A C 1
ATOM 853 O O . GLU A 1 102 ? 24.588 -19.584 -22.612 1.00 85.25 102 GLU A O 1
ATOM 858 N N . LYS A 1 103 ? 24.643 -18.595 -24.609 1.00 85.88 103 LYS A N 1
ATOM 859 C CA . LYS A 1 103 ? 26.101 -18.389 -24.611 1.00 85.88 103 LYS A CA 1
ATOM 860 C C . LYS A 1 103 ? 26.607 -17.566 -23.425 1.00 85.88 103 LYS A C 1
ATOM 862 O O . LYS A 1 103 ? 27.723 -17.781 -22.958 1.00 85.88 103 LYS A O 1
ATOM 867 N N . GLN A 1 104 ? 25.835 -16.580 -22.964 1.00 87.25 104 GLN A N 1
ATOM 868 C CA . GLN A 1 104 ? 26.195 -15.799 -21.778 1.00 87.25 104 GLN A CA 1
ATOM 869 C C . GLN A 1 104 ? 26.034 -16.630 -20.506 1.00 87.25 104 GLN A C 1
ATOM 871 O O . GLN A 1 104 ? 26.887 -16.528 -19.630 1.00 87.25 104 GLN A O 1
ATOM 876 N N . LEU A 1 105 ? 25.005 -17.478 -20.428 1.00 89.38 105 LEU A N 1
ATOM 877 C CA . LEU A 1 105 ? 24.826 -18.423 -19.327 1.00 89.38 105 LEU A CA 1
ATOM 878 C C . LEU A 1 105 ? 25.959 -19.452 -19.283 1.00 89.38 105 LEU A C 1
ATOM 880 O O . LEU A 1 105 ? 26.551 -19.630 -18.224 1.00 89.38 105 LEU A O 1
ATOM 884 N N . ASP A 1 106 ? 26.334 -20.037 -20.422 1.00 85.25 106 ASP A N 1
ATOM 885 C CA . ASP A 1 106 ? 27.444 -20.995 -20.517 1.00 85.25 106 ASP A CA 1
ATOM 886 C C . ASP A 1 106 ? 28.771 -20.358 -20.108 1.00 85.25 106 ASP A C 1
ATOM 888 O O . ASP A 1 106 ? 29.590 -20.950 -19.409 1.00 85.25 106 ASP A O 1
ATOM 892 N N . ASN A 1 107 ? 28.999 -19.117 -20.531 1.00 86.62 107 ASN A N 1
ATOM 893 C CA . ASN A 1 107 ? 30.201 -18.372 -20.183 1.00 86.62 107 ASN A CA 1
ATOM 894 C C . ASN A 1 107 ? 30.236 -18.032 -18.685 1.00 86.62 107 ASN A C 1
ATOM 896 O O . ASN A 1 107 ? 31.284 -18.180 -18.062 1.00 86.62 107 ASN A O 1
ATOM 900 N N . ILE A 1 108 ? 29.101 -17.633 -18.094 1.00 87.06 108 ILE A N 1
ATOM 901 C CA . ILE A 1 108 ? 28.981 -17.439 -16.643 1.00 87.06 108 ILE A CA 1
ATOM 902 C C . ILE A 1 108 ? 29.252 -18.757 -15.923 1.00 87.06 108 ILE A C 1
ATOM 904 O O . ILE A 1 108 ? 30.074 -18.758 -15.021 1.00 87.06 108 ILE A O 1
ATOM 908 N N . TYR A 1 109 ? 28.633 -19.865 -16.332 1.00 83.00 109 TYR A N 1
ATOM 909 C CA . TYR A 1 109 ? 28.814 -21.176 -15.706 1.00 83.00 109 TYR A CA 1
ATOM 910 C C . TYR A 1 109 ? 30.280 -21.628 -15.731 1.00 83.00 109 TYR A C 1
ATOM 912 O O . TYR A 1 109 ? 30.846 -21.954 -14.693 1.00 83.00 109 TYR A O 1
ATOM 920 N N . ASN A 1 110 ? 30.918 -21.567 -16.901 1.00 82.38 110 ASN A N 1
ATOM 921 C CA . ASN A 1 110 ? 32.289 -22.039 -17.098 1.00 82.38 110 ASN A CA 1
ATOM 922 C C . ASN A 1 110 ? 33.350 -21.136 -16.451 1.00 82.38 110 ASN A C 1
ATOM 924 O O . ASN A 1 110 ? 34.434 -21.607 -16.115 1.00 82.38 110 ASN A O 1
ATOM 928 N N . LYS A 1 111 ? 33.080 -19.830 -16.322 1.00 81.75 111 LYS A N 1
ATOM 929 C CA . LYS A 1 111 ? 34.022 -18.855 -15.742 1.00 81.75 111 LYS A CA 1
ATOM 930 C C . LYS A 1 111 ? 33.680 -18.440 -14.325 1.00 81.75 111 LYS A C 1
ATOM 932 O O . LYS A 1 111 ? 34.421 -17.635 -13.758 1.00 81.75 111 LYS A O 1
ATOM 937 N N . PHE A 1 112 ? 32.582 -18.937 -13.759 1.00 79.12 112 PHE A N 1
ATOM 938 C CA . PHE A 1 112 ? 32.306 -18.736 -12.350 1.00 79.12 112 PHE A CA 1
ATOM 939 C C . PHE A 1 112 ? 33.456 -19.406 -11.600 1.00 79.12 112 PHE A C 1
ATOM 941 O O . PHE A 1 112 ? 33.607 -20.624 -11.709 1.00 79.12 112 PHE A O 1
ATOM 948 N N . PRO A 1 113 ? 34.326 -18.640 -10.916 1.00 69.38 113 PRO A N 1
ATOM 949 C CA . PRO A 1 113 ? 35.409 -19.252 -10.174 1.00 69.38 113 PRO A CA 1
ATOM 950 C C . PRO A 1 113 ? 34.741 -20.202 -9.193 1.00 69.38 113 PRO A C 1
ATOM 952 O O . PRO A 1 113 ? 33.817 -19.771 -8.500 1.00 69.38 113 PRO A O 1
ATOM 955 N N . GLU A 1 114 ? 35.146 -21.476 -9.174 1.00 63.03 114 GLU A N 1
ATOM 956 C CA . GLU A 1 114 ? 34.692 -22.411 -8.150 1.00 63.03 114 GLU A CA 1
ATOM 957 C C . GLU A 1 114 ? 34.833 -21.687 -6.817 1.00 63.03 114 GLU A C 1
ATOM 959 O O . GLU A 1 114 ? 35.945 -21.426 -6.343 1.00 63.03 114 GLU A O 1
ATOM 964 N N . SER A 1 115 ? 33.709 -21.255 -6.243 1.00 53.88 115 SER A N 1
ATOM 965 C CA . SER A 1 115 ? 33.754 -20.686 -4.918 1.00 53.88 115 SER A CA 1
ATOM 966 C C . SER A 1 115 ? 34.264 -21.834 -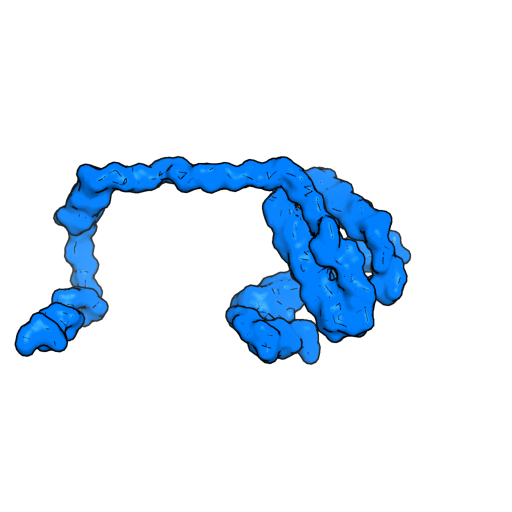4.073 1.00 53.88 115 SER A C 1
ATOM 968 O O . SER A 1 115 ? 33.569 -22.842 -3.937 1.00 53.88 115 SER A O 1
ATOM 970 N N . LYS A 1 116 ? 35.484 -21.711 -3.545 1.00 50.47 116 LYS A N 1
ATOM 971 C CA . LYS A 1 116 ? 36.054 -22.602 -2.532 1.00 50.47 116 LYS A CA 1
ATOM 972 C C . LYS A 1 116 ? 35.280 -22.453 -1.214 1.00 50.47 116 LYS A C 1
ATOM 974 O O . LYS A 1 116 ? 35.855 -22.240 -0.157 1.00 50.47 116 LYS A O 1
ATOM 979 N N . ASN A 1 117 ? 33.958 -22.520 -1.289 1.00 50.16 117 ASN A N 1
ATOM 980 C CA . ASN A 1 117 ? 33.059 -22.684 -0.178 1.00 50.16 117 ASN A CA 1
ATOM 981 C C . ASN A 1 117 ? 32.844 -24.188 -0.059 1.00 50.16 117 ASN A C 1
ATOM 983 O O . ASN A 1 117 ? 32.342 -24.832 -0.977 1.00 50.16 117 ASN A O 1
ATOM 987 N N . HIS A 1 118 ? 33.191 -24.751 1.092 1.00 51.75 118 HIS A N 1
ATOM 988 C CA . HIS A 1 118 ? 33.044 -26.175 1.415 1.00 51.75 118 HIS A CA 1
ATOM 989 C C . HIS A 1 118 ? 31.582 -26.680 1.418 1.00 51.75 118 HIS A C 1
ATOM 991 O O . HIS A 1 118 ? 31.313 -27.796 1.850 1.00 51.75 118 HIS A O 1
ATOM 997 N N . TRP A 1 119 ? 30.631 -25.858 0.966 1.00 54.97 119 TRP A N 1
ATOM 998 C CA . TRP A 1 119 ? 29.194 -26.086 1.059 1.00 54.97 119 TRP A CA 1
ATOM 999 C C . TRP A 1 119 ? 28.488 -26.178 -0.299 1.00 54.97 119 TRP A C 1
ATOM 1001 O O . TRP A 1 119 ? 27.273 -26.047 -0.367 1.00 54.97 119 TRP A O 1
ATOM 1011 N N . THR A 1 120 ? 29.203 -26.403 -1.401 1.00 56.31 120 THR A N 1
ATOM 1012 C CA . THR A 1 120 ? 28.555 -26.538 -2.713 1.00 56.31 120 THR A CA 1
ATOM 1013 C C . THR A 1 120 ? 29.097 -27.728 -3.505 1.00 56.31 120 THR A C 1
ATOM 1015 O O . THR A 1 120 ? 30.276 -27.784 -3.829 1.00 56.31 120 THR A O 1
ATOM 1018 N N . HIS A 1 121 ? 28.182 -28.650 -3.834 1.00 50.25 121 HIS A N 1
ATOM 1019 C CA . HIS A 1 121 ? 28.236 -29.618 -4.945 1.00 50.25 121 HIS A CA 1
ATOM 1020 C C . HIS A 1 121 ? 29.076 -30.911 -4.850 1.00 50.25 121 HIS A C 1
ATOM 1022 O O . HIS A 1 121 ? 29.427 -31.479 -5.876 1.00 50.25 121 HIS A O 1
ATOM 1028 N N . GLY A 1 122 ? 29.297 -31.477 -3.656 1.00 46.84 122 GLY A N 1
ATOM 1029 C CA . GLY A 1 122 ? 29.805 -32.862 -3.522 1.00 46.84 122 GLY A CA 1
ATOM 1030 C C . GLY A 1 122 ? 28.753 -33.930 -3.171 1.00 46.84 122 GLY A C 1
ATOM 1031 O O . GLY A 1 122 ? 28.860 -35.077 -3.601 1.00 46.84 122 GLY A O 1
ATOM 1032 N N . ASN A 1 123 ? 27.726 -33.565 -2.393 1.00 49.69 123 ASN A N 1
ATOM 1033 C CA . ASN A 1 123 ? 26.825 -34.541 -1.756 1.00 49.69 123 ASN A CA 1
ATOM 1034 C C . ASN A 1 123 ? 25.426 -34.653 -2.373 1.00 49.69 123 ASN A C 1
ATOM 1036 O O . ASN A 1 123 ? 24.715 -35.599 -2.058 1.00 49.69 123 ASN A O 1
ATOM 1040 N N . THR A 1 124 ? 25.009 -33.743 -3.252 1.00 53.06 124 THR A N 1
ATOM 1041 C CA . THR A 1 124 ? 23.651 -33.778 -3.827 1.00 53.06 124 THR A CA 1
ATOM 1042 C C . THR A 1 124 ? 23.523 -34.635 -5.087 1.00 53.06 124 THR A C 1
ATOM 1044 O O . THR A 1 124 ? 22.406 -34.909 -5.507 1.00 53.06 124 THR A O 1
ATOM 1047 N N . LEU A 1 125 ? 24.634 -35.103 -5.671 1.00 49.59 125 LEU A N 1
ATOM 1048 C CA . LEU A 1 125 ? 24.623 -36.001 -6.837 1.00 49.59 125 LEU A CA 1
ATOM 1049 C C . LEU A 1 125 ? 24.799 -37.486 -6.476 1.00 49.59 125 LEU A C 1
ATOM 1051 O O . LEU A 1 125 ? 24.689 -38.338 -7.348 1.00 49.59 125 LEU A O 1
ATOM 1055 N N . LYS A 1 126 ? 25.052 -37.819 -5.203 1.00 47.81 126 LYS A N 1
ATOM 1056 C CA . LYS A 1 126 ? 25.268 -39.210 -4.760 1.00 47.81 126 LYS A CA 1
ATOM 1057 C C . LYS A 1 126 ? 24.009 -39.928 -4.261 1.00 47.81 126 LYS A C 1
ATOM 1059 O O . LYS A 1 126 ? 24.115 -41.051 -3.790 1.00 47.81 126 LYS A O 1
ATOM 1064 N N . THR A 1 127 ? 22.831 -39.311 -4.345 1.00 48.16 127 THR A N 1
ATOM 1065 C CA . THR A 1 127 ? 21.564 -39.913 -3.883 1.00 48.16 127 THR A CA 1
ATOM 1066 C C . THR A 1 127 ? 20.658 -40.426 -5.004 1.00 48.16 127 THR A C 1
ATOM 1068 O O . THR A 1 127 ? 19.555 -40.876 -4.717 1.00 48.16 127 THR A O 1
ATOM 1071 N N . TYR A 1 128 ? 21.115 -40.416 -6.258 1.00 44.88 128 TYR A N 1
ATOM 1072 C CA . TYR A 1 128 ? 20.385 -41.009 -7.381 1.00 44.88 128 TYR A CA 1
ATOM 1073 C C . TYR A 1 128 ? 21.297 -41.899 -8.224 1.00 44.88 128 TYR A C 1
ATOM 1075 O O . TYR A 1 128 ? 21.593 -41.557 -9.362 1.00 44.88 128 TYR A O 1
ATOM 1083 N N . HIS A 1 129 ? 21.749 -43.016 -7.656 1.00 41.06 129 HIS A N 1
ATOM 1084 C CA . HIS A 1 129 ? 22.088 -44.241 -8.384 1.00 41.06 129 HIS A CA 1
ATOM 1085 C C . HIS A 1 129 ? 21.958 -45.436 -7.445 1.00 41.06 129 HIS A C 1
ATOM 1087 O O . HIS A 1 129 ? 22.475 -45.339 -6.309 1.00 41.06 129 HIS A O 1
#

Radius of gyration: 22.42 Å; chains: 1; bounding box: 52×60×41 Å